Protein AF-A0A8H8VCF7-F1 (afdb_monomer_lite)

Secondary structure (DSSP, 8-state):
---------S-S----TTGGG--TT--EEEEE-SSS-EEEEE-HHHHTTT-HHHHHHHTSPPPTT-SSEEEEETTS-HHHHHHHH-

Organism: Orbilia oligospora (NCBI:txid2813651)

Foldseek 3Di:
DDDDDDDPPPDDDDPPPCPQQDLPQFAAWEWAELPPTDIGGGHLVQVLVLDVVSVVQVPPDDPPPDSHRYHYHNPHHVVNVVVSSD

pLDDT: mean 76.58, std 18.76, range [37.31, 94.0]

Sequence (86 aa):
MTGFKLKPGSQAGFLHPGLINDLDYADIIATVGTGDIKLHCLHRLIVCPRSIYFYINCNKPEDEVSVFKEMRLPDIEPFEFNIAIL

Structure (mmCIF, N/CA/C/O backbone):
data_AF-A0A8H8VCF7-F1
#
_entry.id   AF-A0A8H8VCF7-F1
#
loop_
_atom_site.group_PDB
_atom_site.id
_atom_site.type_symbol
_atom_site.label_atom_id
_atom_site.label_alt_id
_atom_site.label_comp_id
_atom_site.label_asym_id
_atom_site.label_entity_id
_atom_site.label_seq_id
_atom_site.pdbx_PDB_ins_code
_atom_site.Cartn_x
_atom_site.Cartn_y
_atom_site.Cartn_z
_atom_site.occupancy
_atom_site.B_iso_or_equiv
_atom_site.auth_seq_id
_atom_site.auth_comp_id
_atom_site.auth_asym_id
_atom_site.auth_atom_id
_atom_site.pdbx_PDB_model_num
ATOM 1 N N . MET A 1 1 ? 20.879 -24.028 -24.437 1.00 37.41 1 MET A N 1
ATOM 2 C CA . MET A 1 1 ? 20.905 -22.561 -24.255 1.00 37.41 1 MET A CA 1
ATOM 3 C C . MET A 1 1 ? 19.886 -21.944 -25.201 1.00 37.41 1 MET A C 1
ATOM 5 O O . MET A 1 1 ? 20.198 -21.701 -26.357 1.00 37.41 1 MET A O 1
ATOM 9 N N . THR A 1 2 ? 18.641 -21.792 -24.758 1.00 37.31 2 THR A N 1
ATOM 10 C CA . THR A 1 2 ? 17.556 -21.203 -25.556 1.00 37.31 2 THR A CA 1
ATOM 11 C C . THR A 1 2 ? 17.331 -19.772 -25.088 1.00 37.31 2 THR A C 1
ATOM 13 O O . THR A 1 2 ? 16.925 -19.547 -23.952 1.00 37.31 2 THR A O 1
ATOM 16 N N . GLY A 1 3 ? 17.665 -18.812 -25.953 1.00 37.56 3 GLY A N 1
ATOM 17 C CA . GLY A 1 3 ? 17.493 -17.387 -25.698 1.00 37.56 3 GLY A CA 1
ATOM 18 C C . GLY A 1 3 ? 16.017 -17.024 -25.562 1.00 37.56 3 GLY A C 1
ATOM 19 O O . GLY A 1 3 ? 15.218 -17.283 -26.463 1.00 37.56 3 GLY A O 1
ATOM 20 N N . PHE A 1 4 ? 15.664 -16.409 -24.437 1.00 37.44 4 PHE A N 1
ATOM 21 C CA . PHE A 1 4 ? 14.355 -15.806 -24.240 1.00 37.44 4 PHE A CA 1
ATOM 22 C C . PHE A 1 4 ? 14.230 -14.582 -25.147 1.00 37.44 4 PHE A C 1
ATOM 24 O O . PHE A 1 4 ? 14.860 -13.549 -24.935 1.00 37.44 4 PHE A O 1
ATOM 31 N N . LYS A 1 5 ? 13.417 -14.714 -26.195 1.00 39.12 5 LYS A N 1
ATOM 32 C CA . LYS A 1 5 ? 13.018 -13.601 -27.052 1.00 39.12 5 LYS A CA 1
ATOM 33 C C . LYS A 1 5 ? 11.934 -12.820 -26.307 1.00 39.12 5 LYS A C 1
ATOM 35 O O . LYS A 1 5 ? 10.770 -13.219 -26.318 1.00 39.12 5 LYS A O 1
ATOM 40 N N . LEU A 1 6 ? 12.317 -11.737 -25.633 1.00 39.31 6 LEU A N 1
ATOM 41 C CA . LEU A 1 6 ? 11.362 -10.774 -25.084 1.00 39.31 6 LEU A CA 1
ATOM 42 C C . LEU A 1 6 ? 10.579 -10.174 -26.257 1.00 39.31 6 LEU A C 1
ATOM 44 O O . LEU A 1 6 ? 11.139 -9.467 -27.095 1.00 39.31 6 LEU A O 1
ATOM 48 N N . LYS A 1 7 ? 9.288 -10.502 -26.356 1.00 42.62 7 LYS A N 1
ATOM 49 C CA . LYS A 1 7 ? 8.379 -9.746 -27.219 1.00 42.62 7 LYS A CA 1
ATOM 50 C C . LYS A 1 7 ? 8.180 -8.379 -26.557 1.00 42.62 7 LYS A C 1
ATOM 52 O O . LYS A 1 7 ? 7.858 -8.360 -25.370 1.00 42.62 7 LYS A O 1
ATOM 57 N N . PRO A 1 8 ? 8.360 -7.256 -27.272 1.00 43.31 8 PRO A N 1
ATOM 58 C CA . PRO A 1 8 ? 7.996 -5.958 -26.727 1.00 43.31 8 PRO A CA 1
ATOM 59 C C . PRO A 1 8 ? 6.489 -5.981 -26.460 1.00 43.31 8 PRO A C 1
ATOM 61 O O . PRO A 1 8 ? 5.692 -6.182 -27.379 1.00 43.31 8 PRO A O 1
ATOM 64 N N . GLY A 1 9 ? 6.116 -5.878 -25.184 1.00 44.44 9 GLY A N 1
ATOM 65 C CA . GLY A 1 9 ? 4.724 -5.785 -24.767 1.00 44.44 9 GLY A CA 1
ATOM 66 C C . GLY A 1 9 ? 4.072 -4.586 -25.443 1.00 44.44 9 GLY A C 1
ATOM 67 O O . GLY A 1 9 ? 4.631 -3.490 -25.466 1.00 44.44 9 GLY A O 1
ATOM 68 N N . SER A 1 10 ? 2.915 -4.833 -26.048 1.00 46.19 10 SER A N 1
ATOM 69 C CA . SER A 1 10 ? 2.099 -3.826 -26.710 1.00 46.19 10 SER A CA 1
ATOM 70 C C . SER A 1 10 ? 1.752 -2.702 -25.737 1.00 46.19 10 SER A C 1
ATOM 72 O O . SER A 1 10 ? 1.066 -2.941 -24.752 1.00 46.19 10 SER A O 1
ATOM 74 N N . GLN A 1 11 ? 2.180 -1.492 -26.093 1.00 44.22 11 GLN A N 1
ATOM 75 C CA . GLN A 1 11 ? 1.588 -0.215 -25.701 1.00 44.22 11 GLN A CA 1
ATOM 76 C C . GLN A 1 11 ? 1.593 0.103 -24.199 1.00 44.22 11 GLN A C 1
ATOM 78 O O . GLN A 1 11 ? 0.713 -0.268 -23.429 1.00 44.22 11 GLN A O 1
ATOM 83 N N . ALA A 1 12 ? 2.543 0.960 -23.825 1.00 48.22 12 ALA A N 1
ATOM 84 C CA . ALA A 1 12 ? 2.284 1.969 -22.813 1.00 48.22 12 ALA A CA 1
ATOM 85 C C . ALA A 1 12 ? 0.945 2.660 -23.120 1.00 48.22 12 ALA A C 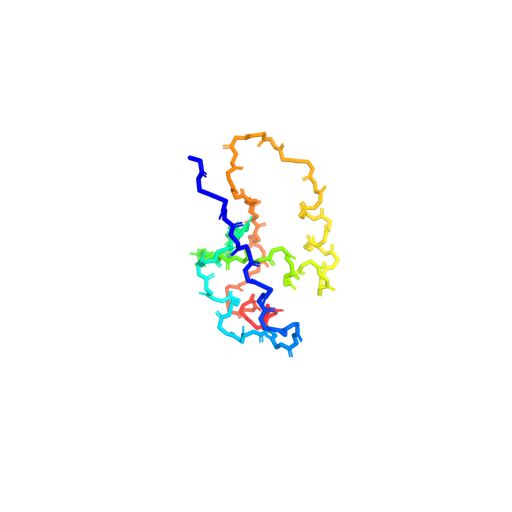1
ATOM 87 O O . ALA A 1 12 ? 0.758 3.151 -24.235 1.00 48.22 12 ALA A O 1
ATOM 88 N N . GLY A 1 13 ? 0.045 2.725 -22.138 1.00 43.91 13 GLY A N 1
ATOM 89 C CA . GLY A 1 13 ? -1.003 3.738 -22.175 1.00 43.91 13 GLY A CA 1
ATOM 90 C C . GLY A 1 13 ? -2.417 3.334 -21.802 1.00 43.91 13 GLY A C 1
ATOM 91 O O . GLY A 1 13 ? -3.305 4.023 -22.258 1.00 43.91 13 GLY A O 1
ATOM 92 N N . PHE A 1 14 ? -2.657 2.332 -20.958 1.00 41.53 14 PHE A N 1
ATOM 93 C CA . PHE A 1 14 ? -3.833 2.354 -20.077 1.00 41.53 14 PHE A CA 1
ATOM 94 C C . PHE A 1 14 ? -3.450 1.651 -18.777 1.00 41.53 14 PHE A C 1
ATOM 96 O O . PHE A 1 14 ? -3.178 0.453 -18.780 1.00 41.53 14 PHE A O 1
ATOM 103 N N . LEU A 1 15 ? -3.385 2.395 -17.666 1.00 47.59 15 LEU A N 1
ATOM 104 C CA . LEU A 1 15 ? -3.438 1.782 -16.339 1.00 47.59 15 LEU A CA 1
ATOM 105 C C . LEU A 1 15 ? -4.730 0.966 -16.324 1.00 47.59 15 LEU A C 1
ATOM 107 O O . LEU A 1 15 ? -5.816 1.541 -16.356 1.00 47.59 15 LEU A O 1
ATOM 111 N N . HIS A 1 16 ? -4.620 -0.360 -16.390 1.00 48.44 16 HIS A N 1
ATOM 112 C CA . HIS A 1 16 ? -5.782 -1.228 -16.293 1.00 48.44 16 HIS A CA 1
ATOM 113 C C . HIS A 1 16 ? -6.429 -0.899 -14.938 1.00 48.44 16 HIS A C 1
ATOM 115 O O . HIS A 1 16 ? -5.750 -1.049 -13.923 1.00 48.44 16 HIS A O 1
ATOM 121 N N . PRO A 1 17 ? -7.687 -0.426 -14.865 1.00 51.94 17 PRO A N 1
ATOM 122 C CA . PRO A 1 17 ? -8.300 -0.028 -13.591 1.00 51.94 17 PRO A CA 1
ATOM 123 C C . PRO A 1 17 ? -8.406 -1.194 -12.592 1.00 51.94 17 PRO A C 1
ATOM 125 O O . PRO A 1 17 ? -8.624 -0.978 -11.406 1.00 51.94 17 PRO A O 1
ATOM 128 N N . GLY A 1 18 ? -8.208 -2.431 -13.062 1.00 57.19 18 GLY A N 1
ATOM 129 C CA . GLY A 1 18 ? -8.081 -3.619 -12.220 1.00 57.19 18 GLY A CA 1
ATOM 130 C C . GLY A 1 18 ? -6.722 -3.784 -11.538 1.00 57.19 18 GLY A C 1
ATOM 131 O O . GLY A 1 18 ? -6.675 -4.464 -10.524 1.00 57.19 18 GLY A O 1
ATOM 132 N N . LEU A 1 19 ? -5.649 -3.149 -12.033 1.00 64.69 19 LEU A N 1
ATOM 133 C CA . LEU A 1 19 ? -4.296 -3.375 -11.516 1.00 64.69 19 LEU A CA 1
ATOM 134 C C . LEU A 1 19 ? -4.175 -2.929 -10.059 1.00 64.69 19 LEU A C 1
ATOM 136 O O . LEU A 1 19 ? -3.505 -3.594 -9.296 1.00 64.69 19 LEU A O 1
ATOM 140 N N . ILE A 1 20 ? -4.887 -1.877 -9.638 1.00 65.88 20 ILE A N 1
ATOM 141 C CA . ILE A 1 20 ? -4.818 -1.377 -8.256 1.00 65.88 20 ILE A CA 1
ATOM 142 C C . ILE A 1 20 ? -5.329 -2.377 -7.208 1.00 65.88 20 ILE A C 1
ATOM 144 O O . ILE A 1 20 ? -4.966 -2.279 -6.042 1.00 65.88 20 ILE A O 1
ATOM 148 N N . ASN A 1 21 ? -6.178 -3.317 -7.630 1.00 62.81 21 ASN A N 1
ATOM 149 C CA . ASN A 1 21 ? -6.714 -4.391 -6.797 1.00 62.81 21 ASN A CA 1
ATOM 150 C C . ASN A 1 21 ? -6.151 -5.761 -7.206 1.00 62.81 21 ASN A C 1
ATOM 152 O O . ASN A 1 21 ? -6.597 -6.784 -6.687 1.00 62.81 21 ASN A O 1
ATOM 156 N N . ASP A 1 22 ? -5.219 -5.787 -8.159 1.00 71.94 22 ASP A N 1
ATOM 157 C CA . ASP A 1 22 ? -4.565 -7.001 -8.612 1.00 71.94 22 ASP A CA 1
ATOM 158 C C . ASP A 1 22 ? -3.423 -7.340 -7.654 1.00 71.94 22 ASP A C 1
ATOM 160 O O . ASP A 1 22 ? -2.628 -6.483 -7.263 1.00 71.94 22 ASP A O 1
ATOM 164 N N . LEU A 1 23 ? -3.361 -8.605 -7.254 1.00 76.75 23 LEU A N 1
ATOM 165 C CA . LEU A 1 23 ? -2.268 -9.106 -6.430 1.00 76.75 23 LEU A CA 1
ATOM 166 C C . LEU A 1 23 ? -0.998 -9.284 -7.265 1.00 76.75 23 LEU A C 1
ATOM 168 O O . LEU A 1 23 ? 0.107 -9.246 -6.718 1.00 76.75 23 LEU A O 1
ATOM 172 N N . ASP A 1 24 ? -1.143 -9.448 -8.580 1.00 79.38 24 ASP A N 1
ATOM 173 C CA . A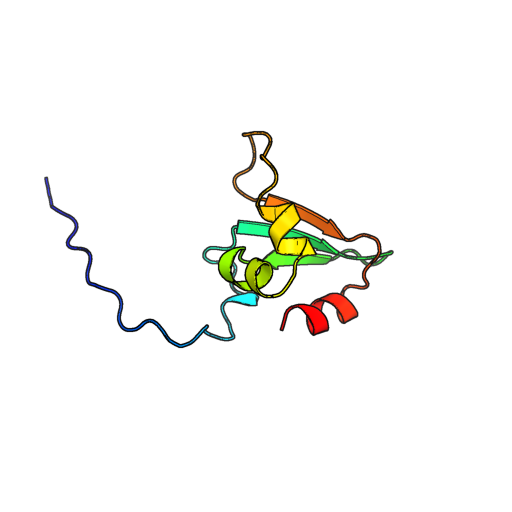SP A 1 24 ? -0.014 -9.587 -9.477 1.00 79.38 24 ASP A CA 1
ATOM 174 C C . ASP A 1 24 ? 0.809 -8.291 -9.482 1.00 79.38 24 ASP A C 1
ATOM 176 O O . ASP A 1 24 ? 0.312 -7.178 -9.682 1.00 79.38 24 ASP A O 1
ATOM 180 N N . TYR A 1 25 ? 2.113 -8.456 -9.244 1.00 80.44 25 TYR A N 1
ATOM 181 C CA . TYR A 1 25 ? 3.108 -7.381 -9.179 1.00 80.44 25 TYR A CA 1
ATOM 182 C C . TYR A 1 25 ? 2.914 -6.355 -8.051 1.00 80.44 25 TYR A C 1
ATOM 184 O O . TYR A 1 25 ? 3.584 -5.320 -8.072 1.00 80.44 25 TYR A O 1
ATOM 192 N N . ALA A 1 26 ? 2.045 -6.620 -7.070 1.00 86.69 26 ALA A N 1
ATOM 193 C CA . ALA A 1 26 ? 1.983 -5.799 -5.866 1.00 86.69 26 ALA A CA 1
ATOM 194 C C . ALA A 1 26 ? 3.330 -5.847 -5.127 1.00 86.69 26 ALA A C 1
ATOM 196 O O . ALA A 1 26 ? 3.948 -6.901 -4.989 1.00 86.69 26 ALA A O 1
ATOM 197 N N . ASP A 1 27 ? 3.793 -4.695 -4.657 1.00 88.75 27 ASP A N 1
ATOM 198 C CA . ASP A 1 27 ? 5.094 -4.515 -4.000 1.00 88.75 27 ASP A CA 1
ATOM 199 C C . ASP A 1 27 ? 4.971 -3.750 -2.669 1.00 88.75 27 ASP A C 1
ATOM 201 O O . ASP A 1 27 ? 5.966 -3.523 -1.975 1.00 88.75 27 ASP A O 1
ATOM 205 N N . ILE A 1 28 ? 3.740 -3.400 -2.276 1.00 89.44 28 ILE A N 1
ATOM 206 C CA . ILE A 1 28 ? 3.390 -2.809 -0.983 1.00 89.44 28 ILE A CA 1
ATOM 207 C C . ILE A 1 28 ? 2.259 -3.610 -0.338 1.00 89.44 28 ILE A C 1
ATOM 209 O O . ILE A 1 28 ? 1.253 -3.909 -0.982 1.00 89.44 28 ILE A O 1
ATOM 213 N N . ILE A 1 29 ? 2.380 -3.843 0.969 1.00 90.50 29 ILE A N 1
ATOM 214 C CA . ILE A 1 29 ? 1.275 -4.267 1.833 1.00 90.50 29 ILE A CA 1
ATOM 215 C C . ILE A 1 29 ? 0.957 -3.117 2.790 1.00 90.50 29 ILE A C 1
ATOM 217 O O . ILE A 1 29 ? 1.755 -2.783 3.667 1.00 90.50 29 ILE A O 1
ATOM 221 N N . ALA A 1 30 ? -0.216 -2.507 2.630 1.00 91.19 30 ALA A N 1
ATOM 222 C CA . ALA A 1 30 ? -0.712 -1.463 3.516 1.00 91.19 30 ALA A CA 1
ATOM 223 C C . ALA A 1 30 ? -1.737 -2.032 4.504 1.00 91.19 30 ALA A C 1
ATOM 225 O O . ALA A 1 30 ? -2.743 -2.617 4.113 1.00 91.19 30 ALA A O 1
ATOM 226 N N . THR A 1 31 ? -1.483 -1.834 5.794 1.00 94.00 31 THR A N 1
ATOM 227 C CA . THR A 1 31 ? -2.418 -2.119 6.887 1.00 94.00 31 THR A CA 1
ATOM 228 C C . THR A 1 31 ? -3.133 -0.828 7.269 1.00 94.00 31 THR A C 1
ATOM 230 O O . THR A 1 31 ? -2.471 0.126 7.678 1.00 94.00 31 THR A O 1
ATOM 233 N N . VAL A 1 32 ? -4.456 -0.786 7.129 1.00 94.00 32 VAL A N 1
ATOM 234 C CA . VAL A 1 32 ? -5.280 0.428 7.245 1.00 94.00 32 VAL A CA 1
ATOM 235 C C . VAL A 1 32 ? -6.393 0.219 8.264 1.00 94.00 32 VAL A C 1
ATOM 237 O O . VAL A 1 32 ? -7.076 -0.801 8.200 1.00 94.00 32 VAL A O 1
ATOM 240 N N . GLY A 1 33 ? -6.605 1.178 9.164 1.00 92.94 33 GLY A N 1
ATOM 241 C CA . GLY A 1 33 ? -7.767 1.194 10.055 1.00 92.94 33 GLY A CA 1
ATOM 242 C C . GLY A 1 33 ? -7.465 1.681 11.469 1.00 92.94 33 GLY A C 1
ATOM 243 O O . GLY A 1 33 ? -6.414 1.379 12.031 1.00 92.94 33 GLY A O 1
ATOM 244 N N . THR A 1 34 ? -8.445 2.372 12.051 1.00 87.75 34 THR A N 1
ATOM 245 C CA . THR A 1 34 ? -8.478 2.887 13.437 1.00 87.75 34 THR A CA 1
ATOM 246 C C . THR A 1 34 ? -9.113 1.890 14.424 1.00 87.75 34 THR A C 1
ATOM 248 O O . THR A 1 34 ? -9.100 2.097 15.638 1.00 87.75 34 THR A O 1
ATOM 251 N N . GLY A 1 35 ? -9.679 0.797 13.902 1.00 86.69 35 GLY A N 1
ATOM 252 C CA . GLY A 1 35 ? -10.338 -0.263 14.660 1.00 86.69 35 GLY A CA 1
ATOM 253 C C . GLY A 1 35 ? -10.592 -1.494 13.796 1.00 86.69 35 GLY A C 1
ATOM 254 O O . GLY A 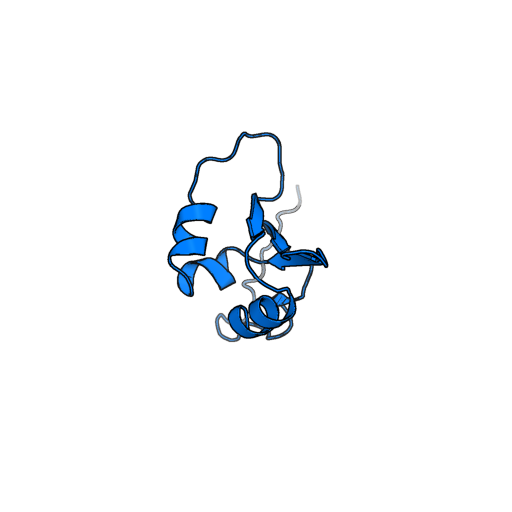1 35 ? -10.063 -2.565 14.086 1.00 86.69 35 GLY A O 1
ATOM 255 N N . ASP A 1 36 ? -11.346 -1.333 12.703 1.00 88.94 36 ASP A N 1
ATOM 256 C CA . ASP A 1 36 ? -11.556 -2.402 11.719 1.00 88.94 36 ASP A CA 1
ATOM 257 C C . ASP A 1 36 ? -10.381 -2.424 10.727 1.00 88.94 36 ASP A C 1
ATOM 259 O O . ASP A 1 36 ? -10.308 -1.623 9.795 1.00 88.94 36 ASP A O 1
ATOM 263 N N . ILE A 1 37 ? -9.400 -3.290 10.988 1.00 91.94 37 ILE A N 1
ATOM 264 C CA . ILE A 1 37 ? -8.128 -3.308 10.257 1.00 91.94 37 ILE A CA 1
ATOM 265 C C . ILE A 1 37 ? -8.279 -4.088 8.948 1.00 91.94 37 ILE A C 1
ATOM 267 O O . ILE A 1 37 ? -8.657 -5.261 8.950 1.00 91.94 37 ILE A O 1
ATOM 271 N N . LYS A 1 38 ? -7.902 -3.467 7.826 1.00 92.00 38 LYS A N 1
ATOM 272 C CA . LYS A 1 38 ? -7.870 -4.094 6.498 1.00 92.00 38 LYS A CA 1
ATOM 273 C C . LYS A 1 38 ? -6.482 -4.055 5.877 1.00 92.00 38 LYS A C 1
ATOM 275 O O . LYS A 1 38 ? -5.702 -3.130 6.095 1.00 92.00 38 LYS A O 1
ATOM 280 N N . LEU A 1 39 ? -6.193 -5.084 5.085 1.00 90.88 39 LEU A N 1
ATOM 281 C CA . LEU A 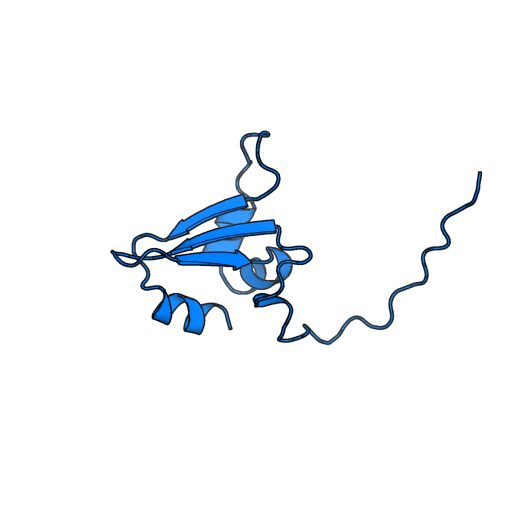1 39 ? -4.972 -5.191 4.297 1.00 90.88 39 LEU A CA 1
ATOM 282 C C . LEU A 1 39 ? -5.259 -4.833 2.842 1.00 90.88 39 LEU A C 1
ATOM 284 O O . LEU A 1 39 ? -6.223 -5.322 2.255 1.00 90.88 39 LEU A O 1
ATOM 288 N N . HIS A 1 40 ? -4.385 -4.015 2.267 1.00 89.81 40 HIS A N 1
ATOM 289 C CA . HIS A 1 40 ? -4.417 -3.610 0.869 1.00 89.81 40 HIS A CA 1
ATOM 290 C C . HIS A 1 40 ? -3.082 -3.947 0.214 1.00 89.81 40 HIS A C 1
ATOM 292 O O . HIS A 1 40 ? -2.024 -3.568 0.719 1.00 89.81 40 HIS A O 1
ATOM 298 N N . CYS A 1 41 ? -3.139 -4.643 -0.916 1.00 88.88 41 CYS A N 1
ATOM 299 C CA . CYS A 1 41 ? -1.984 -4.826 -1.786 1.00 88.88 41 CYS A CA 1
ATOM 300 C C . CYS A 1 41 ? -1.957 -3.663 -2.775 1.00 88.88 41 CYS A C 1
ATOM 302 O O . CYS A 1 41 ? -2.978 -3.367 -3.388 1.00 88.88 41 CYS A O 1
ATOM 304 N N . LEU A 1 42 ? -0.823 -2.973 -2.875 1.00 89.88 42 LEU A N 1
ATOM 305 C CA . LEU A 1 42 ? -0.673 -1.783 -3.711 1.00 89.88 42 LEU A CA 1
ATOM 306 C C . LEU A 1 42 ? 0.596 -1.884 -4.558 1.00 89.88 42 LEU A C 1
ATOM 308 O O . LEU A 1 42 ? 1.483 -2.699 -4.294 1.00 89.88 42 LEU A O 1
ATOM 312 N N . HIS A 1 43 ? 0.700 -0.974 -5.525 1.00 89.31 43 HIS A N 1
ATOM 313 C CA . HIS A 1 43 ? 1.821 -0.887 -6.455 1.00 89.31 43 HIS A CA 1
ATOM 314 C C . HIS A 1 43 ? 2.515 0.465 -6.299 1.00 89.31 43 HIS A C 1
ATOM 316 O O . HIS A 1 43 ? 1.896 1.508 -6.543 1.00 89.31 43 HIS A O 1
ATOM 322 N N . ARG A 1 44 ? 3.812 0.481 -5.964 1.00 89.06 44 ARG A N 1
ATOM 323 C CA . ARG A 1 44 ? 4.637 1.700 -5.820 1.00 89.06 44 ARG A CA 1
ATOM 324 C C . ARG A 1 44 ? 4.494 2.597 -7.040 1.00 89.06 44 ARG A C 1
ATOM 326 O O . ARG A 1 44 ? 4.321 3.805 -6.890 1.00 89.06 44 ARG A O 1
ATOM 333 N N . LEU A 1 45 ? 4.503 2.007 -8.236 1.00 87.69 45 LEU A N 1
ATOM 334 C CA . LEU A 1 45 ? 4.373 2.727 -9.505 1.00 87.69 45 LEU A CA 1
ATOM 335 C C . LEU A 1 45 ? 3.044 3.484 -9.653 1.00 87.69 45 LEU A C 1
ATOM 337 O O . LEU A 1 45 ? 3.006 4.485 -10.363 1.00 87.69 45 LEU A O 1
ATOM 341 N N . ILE A 1 46 ? 1.979 3.042 -8.981 1.00 86.75 46 ILE A N 1
ATOM 342 C CA . ILE A 1 46 ? 0.658 3.682 -9.024 1.00 86.75 46 ILE A CA 1
ATOM 343 C C . ILE A 1 46 ? 0.532 4.729 -7.913 1.00 86.75 46 ILE A C 1
ATOM 345 O O . ILE A 1 46 ? 0.115 5.860 -8.172 1.00 86.75 46 ILE A O 1
ATOM 349 N N . VAL A 1 47 ? 0.900 4.375 -6.677 1.00 88.69 47 VAL A N 1
ATOM 350 C CA . VAL A 1 47 ? 0.622 5.224 -5.505 1.00 88.69 47 VAL A CA 1
ATOM 351 C C . VAL A 1 47 ? 1.675 6.308 -5.265 1.00 88.69 47 VAL A C 1
ATOM 353 O O . VAL A 1 47 ? 1.328 7.392 -4.797 1.00 88.69 47 VAL A O 1
ATOM 356 N N . CYS A 1 48 ? 2.950 6.080 -5.613 1.00 90.38 48 CYS A N 1
ATOM 357 C CA . CYS A 1 48 ? 4.010 7.071 -5.370 1.00 90.38 48 CYS A CA 1
ATOM 358 C C . CYS A 1 48 ? 3.811 8.375 -6.152 1.00 90.38 48 CYS A C 1
ATOM 360 O O . CYS A 1 48 ? 3.934 9.436 -5.543 1.00 90.38 48 CYS A O 1
ATOM 362 N N . PRO A 1 49 ? 3.492 8.360 -7.464 1.00 89.44 49 PRO A N 1
ATOM 363 C CA . PRO A 1 49 ? 3.340 9.603 -8.221 1.00 89.44 49 PRO A CA 1
ATOM 364 C C . PRO A 1 49 ? 2.143 10.452 -7.770 1.00 89.44 49 PRO A C 1
ATOM 366 O O . PRO A 1 49 ? 2.106 11.649 -8.039 1.00 89.44 49 PRO A O 1
ATOM 369 N N . ARG A 1 50 ? 1.159 9.839 -7.097 1.00 87.31 50 ARG A N 1
ATOM 370 C CA . ARG A 1 50 ? -0.101 10.482 -6.690 1.00 87.31 50 ARG A CA 1
ATOM 371 C C . ARG A 1 50 ? -0.072 11.029 -5.262 1.00 87.31 50 ARG A C 1
ATOM 373 O O . ARG A 1 50 ? -0.994 11.735 -4.868 1.00 87.31 50 ARG A O 1
ATOM 380 N N . SER A 1 51 ? 0.960 10.717 -4.476 1.00 89.06 51 SER A N 1
ATOM 381 C CA . SER A 1 51 ? 1.027 11.094 -3.064 1.00 89.06 51 SER A CA 1
ATOM 382 C C . SER A 1 51 ? 2.461 11.261 -2.584 1.00 89.06 51 SER A C 1
ATOM 384 O O . SER A 1 51 ? 3.258 10.323 -2.599 1.00 89.06 51 SER A O 1
ATOM 386 N N . ILE A 1 52 ? 2.763 12.449 -2.056 1.00 91.50 52 ILE A N 1
ATOM 387 C CA . ILE A 1 52 ? 4.059 12.755 -1.433 1.00 91.50 52 ILE A CA 1
ATOM 388 C C . ILE A 1 52 ? 4.335 11.803 -0.260 1.00 91.50 52 ILE A C 1
ATOM 390 O O . ILE A 1 52 ? 5.468 11.359 -0.081 1.00 91.50 52 ILE A O 1
ATOM 394 N N . TYR A 1 53 ? 3.304 11.442 0.510 1.00 90.31 53 TYR A N 1
ATOM 395 C CA . TYR A 1 53 ? 3.443 10.497 1.617 1.00 90.31 53 TYR A CA 1
ATOM 396 C C . TYR A 1 53 ? 3.914 9.123 1.126 1.00 90.31 53 TYR A C 1
ATOM 398 O O . TYR A 1 53 ? 4.871 8.568 1.675 1.00 90.31 53 TYR A O 1
ATOM 406 N N . PHE A 1 54 ? 3.277 8.586 0.080 1.00 90.81 54 PHE A N 1
ATOM 407 C CA . PHE A 1 54 ? 3.670 7.300 -0.498 1.00 90.81 54 PHE A CA 1
ATOM 408 C C . PHE A 1 54 ? 5.041 7.386 -1.163 1.00 90.81 54 PHE A C 1
ATOM 410 O O . PHE A 1 54 ? 5.873 6.515 -0.929 1.00 90.81 54 PHE A O 1
ATOM 417 N N . TYR A 1 55 ? 5.326 8.460 -1.904 1.00 90.94 55 TYR A N 1
ATOM 418 C CA . TYR A 1 55 ? 6.641 8.689 -2.501 1.00 90.94 55 TYR A CA 1
ATOM 419 C C . TYR A 1 55 ? 7.762 8.629 -1.456 1.00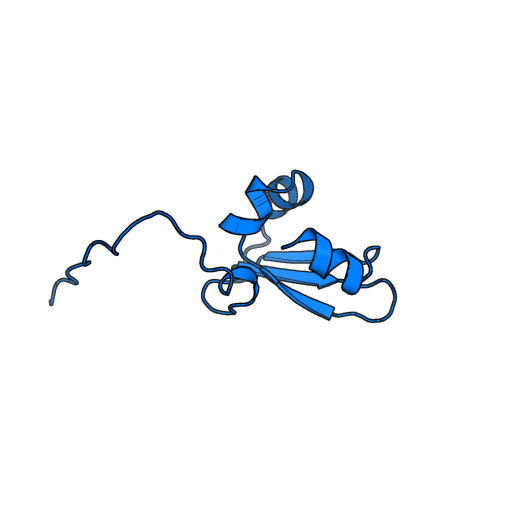 90.94 55 TYR A C 1
ATOM 421 O O . TYR A 1 55 ? 8.743 7.907 -1.637 1.00 90.94 55 TYR A O 1
ATOM 429 N N . ILE A 1 56 ? 7.611 9.341 -0.336 1.00 91.12 56 ILE A N 1
ATOM 430 C CA . ILE A 1 56 ? 8.618 9.354 0.729 1.00 91.12 56 ILE A CA 1
ATOM 431 C C . ILE A 1 56 ? 8.736 7.972 1.380 1.00 91.12 56 ILE A C 1
ATOM 433 O O . ILE A 1 56 ? 9.848 7.479 1.541 1.00 91.12 56 ILE A O 1
ATOM 437 N N . ASN A 1 57 ? 7.621 7.332 1.752 1.00 88.69 57 ASN A N 1
ATOM 438 C CA . ASN A 1 57 ? 7.668 6.051 2.463 1.00 88.69 57 ASN A CA 1
ATOM 439 C C . ASN A 1 57 ? 8.221 4.913 1.605 1.00 88.69 57 ASN A C 1
ATOM 441 O O . ASN A 1 57 ? 9.017 4.121 2.107 1.00 88.69 57 ASN A O 1
ATOM 445 N N . CYS A 1 58 ? 7.869 4.861 0.322 1.00 87.12 58 CYS A N 1
ATOM 446 C CA . CYS A 1 58 ? 8.416 3.881 -0.608 1.00 87.12 58 CYS A CA 1
ATOM 447 C C . CYS A 1 58 ? 9.932 4.025 -0.756 1.00 87.12 58 CYS A C 1
ATOM 449 O O . CYS A 1 58 ? 10.630 3.024 -0.767 1.00 87.12 58 CYS A O 1
ATOM 451 N N . ASN A 1 59 ? 10.468 5.245 -0.825 1.00 86.56 59 ASN A N 1
ATOM 452 C CA . ASN A 1 59 ? 11.907 5.463 -1.018 1.00 86.56 59 ASN A CA 1
ATOM 453 C C . ASN A 1 59 ? 12.749 5.346 0.266 1.00 86.56 59 ASN A C 1
ATOM 455 O O . ASN A 1 59 ? 13.968 5.501 0.207 1.00 86.56 59 ASN A O 1
ATOM 459 N N . LYS A 1 60 ? 12.139 5.072 1.427 1.00 86.38 60 LYS A N 1
ATOM 460 C CA . LYS A 1 60 ? 12.906 4.770 2.642 1.00 86.38 60 LYS A CA 1
ATOM 461 C C . LYS A 1 60 ? 13.655 3.445 2.462 1.00 86.38 60 LYS A C 1
ATOM 463 O O . LYS A 1 60 ? 13.022 2.495 1.989 1.00 86.38 60 LYS A O 1
ATOM 468 N N . PRO A 1 61 ? 14.930 3.356 2.883 1.00 80.06 61 PRO A N 1
ATOM 469 C CA . PRO A 1 61 ? 15.659 2.094 2.885 1.00 80.06 61 PRO A CA 1
ATOM 470 C C . PRO A 1 61 ? 14.863 1.035 3.655 1.00 80.06 61 PRO A C 1
ATOM 472 O O . PRO A 1 61 ? 14.192 1.338 4.644 1.00 80.06 61 PRO A O 1
ATOM 475 N N . GLU A 1 62 ? 14.856 -0.178 3.122 1.00 72.69 62 GLU A N 1
ATOM 476 C CA . GLU A 1 62 ? 14.181 -1.330 3.708 1.00 72.69 62 GLU A CA 1
ATOM 477 C C . GLU A 1 62 ? 15.210 -2.133 4.499 1.00 72.69 62 GLU A C 1
ATOM 479 O O . GLU A 1 62 ? 16.334 -2.316 4.031 1.00 72.69 62 GLU A O 1
ATOM 484 N N . ASP A 1 63 ? 14.833 -2.607 5.686 1.00 67.44 63 ASP A N 1
ATOM 485 C CA . ASP A 1 63 ? 15.580 -3.682 6.329 1.00 67.44 63 ASP A CA 1
ATOM 486 C C . ASP A 1 63 ? 15.405 -4.921 5.433 1.00 67.44 63 ASP A C 1
ATOM 488 O O . ASP A 1 63 ? 14.275 -5.314 5.142 1.00 67.44 63 ASP A O 1
ATOM 492 N N . GLU A 1 64 ? 16.512 -5.477 4.935 1.00 59.66 64 GLU A N 1
ATOM 493 C CA . GLU A 1 64 ? 16.642 -6.346 3.742 1.00 59.66 64 GLU A CA 1
ATOM 494 C C . GLU A 1 64 ? 15.859 -7.686 3.743 1.00 59.66 64 GLU A C 1
ATOM 496 O O . GLU A 1 64 ? 16.129 -8.571 2.933 1.00 59.66 64 GLU A O 1
ATOM 501 N N . VAL A 1 65 ? 14.900 -7.890 4.645 1.00 63.12 65 VAL A N 1
ATOM 502 C CA . VAL A 1 65 ? 14.296 -9.203 4.920 1.00 63.12 65 VAL A CA 1
ATOM 503 C C . VAL A 1 65 ? 12.933 -9.401 4.239 1.00 63.12 65 VAL A C 1
ATOM 505 O O . VAL A 1 65 ? 12.489 -10.540 4.100 1.00 63.12 65 VAL A O 1
ATOM 508 N N . SER A 1 66 ? 12.264 -8.339 3.777 1.00 70.00 66 SER A N 1
ATOM 509 C CA . SER A 1 66 ? 10.922 -8.446 3.183 1.00 70.00 66 SER A CA 1
ATOM 510 C C . SER A 1 66 ? 10.921 -8.294 1.662 1.00 70.00 66 SER A C 1
ATOM 512 O O . SER A 1 66 ? 11.582 -7.425 1.105 1.00 70.00 66 SER A O 1
ATOM 514 N N . VAL A 1 67 ? 10.115 -9.123 0.992 1.00 76.75 67 VAL A N 1
ATOM 515 C CA . VAL A 1 67 ? 9.809 -9.004 -0.447 1.00 76.75 67 VAL A CA 1
ATOM 516 C C . VAL A 1 67 ? 8.847 -7.838 -0.719 1.00 76.75 67 VAL A C 1
ATOM 518 O O . VAL A 1 67 ? 8.825 -7.301 -1.823 1.00 76.75 67 VAL A O 1
ATOM 521 N N . PHE A 1 68 ? 8.066 -7.433 0.288 1.00 83.75 68 PHE A N 1
ATOM 522 C CA . PHE A 1 68 ? 7.085 -6.353 0.196 1.00 83.75 68 PHE A CA 1
ATOM 523 C C . PHE A 1 68 ? 7.454 -5.187 1.106 1.00 83.75 68 PHE A C 1
ATOM 525 O O . PHE A 1 68 ? 7.853 -5.382 2.259 1.00 83.75 68 PHE A O 1
ATOM 532 N N . LYS A 1 69 ? 7.182 -3.967 0.641 1.00 87.69 69 LYS A N 1
ATOM 533 C CA . LYS A 1 69 ? 7.200 -2.793 1.510 1.00 87.69 69 LYS A CA 1
ATOM 534 C C . LYS A 1 69 ? 5.969 -2.818 2.413 1.00 87.69 69 LYS A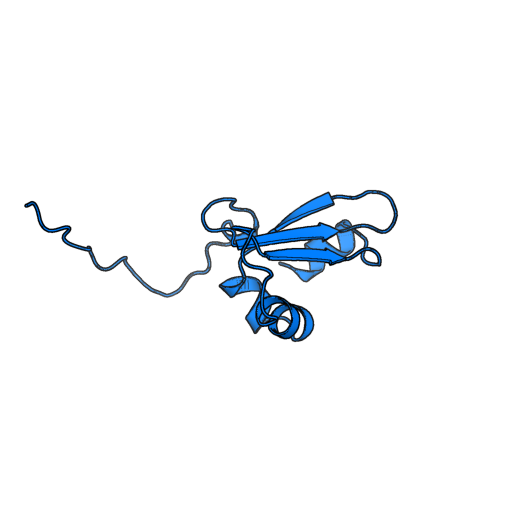 C 1
ATOM 536 O O . LYS A 1 69 ? 4.845 -2.654 1.945 1.00 87.69 69 LYS A O 1
ATOM 541 N N . GLU A 1 70 ? 6.167 -2.969 3.715 1.00 88.88 70 GLU A N 1
ATOM 542 C CA . GLU A 1 70 ? 5.070 -2.848 4.676 1.00 88.88 70 GLU A CA 1
ATOM 543 C C . GLU A 1 70 ? 4.793 -1.381 5.027 1.00 88.88 70 GLU A C 1
ATOM 545 O O . GLU A 1 70 ? 5.707 -0.590 5.275 1.00 88.88 70 GLU A O 1
ATOM 550 N N . MET A 1 71 ? 3.512 -1.015 5.081 1.00 89.81 71 MET A N 1
ATOM 551 C CA . MET A 1 71 ? 3.052 0.293 5.542 1.00 89.81 71 MET A CA 1
ATOM 552 C C . MET A 1 71 ? 1.899 0.151 6.525 1.00 89.81 71 MET A C 1
ATOM 554 O O . MET A 1 71 ? 1.013 -0.683 6.350 1.00 89.81 71 MET A O 1
ATOM 558 N N . ARG A 1 72 ? 1.883 1.006 7.549 1.00 91.81 72 ARG A N 1
ATOM 559 C CA . ARG A 1 72 ? 0.797 1.073 8.530 1.00 91.81 72 ARG A CA 1
ATOM 560 C C . ARG A 1 72 ? 0.175 2.460 8.520 1.00 91.81 72 ARG A C 1
ATOM 562 O O . ARG A 1 72 ? 0.884 3.454 8.655 1.00 91.81 72 ARG A O 1
ATOM 569 N N . LEU A 1 73 ? -1.142 2.495 8.376 1.00 92.50 73 LEU A N 1
ATOM 570 C CA . LEU A 1 73 ? -1.980 3.687 8.308 1.00 92.50 73 LEU A CA 1
ATOM 571 C C . LEU A 1 73 ? -3.082 3.566 9.378 1.00 92.50 73 LEU A C 1
ATOM 573 O O . LEU A 1 73 ? -4.238 3.310 9.038 1.00 92.50 73 LEU A O 1
ATOM 577 N N . PRO A 1 74 ? -2.724 3.672 10.675 1.00 93.06 74 PRO A N 1
ATOM 578 C CA . PRO A 1 74 ? -3.656 3.427 11.779 1.00 93.06 74 PRO A CA 1
ATOM 579 C C . PRO A 1 74 ? -4.702 4.535 11.945 1.00 93.06 74 PRO A C 1
ATOM 581 O O . PRO A 1 74 ? -5.727 4.317 12.572 1.00 93.06 74 PRO A O 1
ATOM 584 N N . ASP A 1 75 ? -4.455 5.713 11.372 1.00 92.88 75 ASP A N 1
ATOM 585 C CA . ASP A 1 75 ? -5.304 6.896 11.543 1.00 92.88 75 ASP A CA 1
ATOM 586 C C . ASP A 1 75 ? -6.235 7.140 10.342 1.00 92.88 75 ASP A C 1
ATOM 588 O O . ASP A 1 75 ? -6.787 8.227 10.196 1.00 92.88 75 ASP A O 1
ATOM 592 N N . ILE A 1 76 ? -6.370 6.158 9.443 1.00 91.94 76 ILE A N 1
ATOM 593 C CA . ILE A 1 76 ? -7.209 6.250 8.241 1.00 91.94 76 ILE A CA 1
ATOM 594 C C . ILE A 1 76 ? -8.246 5.134 8.283 1.00 91.94 76 ILE A C 1
ATOM 596 O O . ILE A 1 76 ? -7.892 3.962 8.421 1.00 91.94 76 ILE A O 1
ATOM 600 N N . GLU A 1 77 ? -9.521 5.482 8.117 1.00 93.25 77 GLU A N 1
ATOM 601 C CA . GLU A 1 77 ? -10.581 4.486 7.982 1.00 93.25 77 GLU A CA 1
ATOM 602 C C . GLU A 1 77 ? -10.461 3.739 6.643 1.00 93.25 77 GLU A C 1
ATOM 604 O O . GLU A 1 77 ? -10.224 4.366 5.603 1.00 93.25 77 GLU A O 1
ATOM 609 N N . PRO A 1 78 ? -10.704 2.415 6.586 1.00 90.50 78 PRO A N 1
ATOM 610 C CA . PRO A 1 78 ? -10.549 1.664 5.339 1.00 90.50 78 PRO A CA 1
ATOM 611 C C . PRO A 1 78 ? -11.437 2.168 4.191 1.00 90.50 78 PRO A C 1
ATOM 613 O O . PRO A 1 78 ? -11.076 2.058 3.021 1.00 90.50 78 PRO A O 1
ATOM 616 N N . PHE A 1 79 ? -12.614 2.718 4.505 1.00 89.94 79 PHE A N 1
ATOM 617 C CA . PHE A 1 79 ? -13.498 3.307 3.497 1.00 89.94 79 PHE A CA 1
ATOM 618 C C . PHE A 1 79 ? -12.889 4.563 2.861 1.00 89.94 79 PHE A C 1
ATOM 620 O O . PHE A 1 79 ? -12.871 4.684 1.637 1.00 89.94 79 PHE A O 1
ATOM 627 N N . GLU A 1 80 ? -12.354 5.465 3.682 1.00 90.50 80 GLU A N 1
ATOM 628 C CA . GLU A 1 80 ? -11.701 6.695 3.224 1.00 90.50 80 GLU A CA 1
ATOM 629 C C . GLU A 1 80 ? -10.457 6.372 2.399 1.00 90.50 80 GLU A C 1
ATOM 631 O O . GLU A 1 80 ? -10.222 6.971 1.349 1.00 90.50 80 GLU A O 1
ATOM 636 N N . PHE A 1 81 ? -9.707 5.356 2.828 1.00 90.81 81 PHE A N 1
ATOM 637 C CA . PHE A 1 81 ? -8.561 4.855 2.091 1.00 90.81 81 PHE A CA 1
ATOM 638 C C . PHE A 1 81 ? -8.936 4.373 0.687 1.00 90.81 81 PHE A C 1
ATOM 640 O O . PHE A 1 81 ? -8.316 4.791 -0.287 1.00 90.81 81 PHE A O 1
ATOM 647 N N . ASN A 1 82 ? -9.988 3.559 0.558 1.00 87.00 82 ASN A N 1
ATOM 648 C CA . ASN A 1 82 ? -10.452 3.081 -0.746 1.00 87.00 82 ASN A CA 1
ATOM 649 C C . ASN A 1 82 ? -10.826 4.224 -1.694 1.00 87.00 82 ASN A C 1
ATOM 651 O O . ASN A 1 82 ? -10.552 4.131 -2.885 1.00 87.00 82 ASN A O 1
ATOM 655 N N . ILE A 1 83 ? -11.418 5.307 -1.184 1.00 85.56 83 ILE A N 1
ATOM 656 C CA . ILE A 1 83 ? -11.717 6.494 -1.998 1.00 85.56 83 ILE A CA 1
ATOM 657 C C . ILE A 1 83 ? -10.424 7.179 -2.451 1.00 85.56 83 ILE A C 1
ATOM 659 O O . ILE A 1 83 ? -10.332 7.614 -3.595 1.00 85.56 83 ILE A O 1
ATOM 663 N N . ALA A 1 84 ? -9.433 7.281 -1.565 1.00 83.38 84 ALA A N 1
ATOM 664 C CA . ALA A 1 84 ? -8.201 8.015 -1.824 1.00 83.38 84 ALA A CA 1
ATOM 665 C C . ALA A 1 84 ? -7.252 7.320 -2.815 1.00 83.38 84 ALA A C 1
ATOM 667 O O . ALA A 1 84 ? -6.470 8.010 -3.473 1.00 83.38 84 ALA A O 1
ATOM 668 N N . ILE A 1 85 ? -7.276 5.983 -2.909 1.00 81.94 85 ILE A N 1
ATOM 669 C CA . ILE A 1 85 ? -6.352 5.258 -3.797 1.00 81.94 85 ILE A CA 1
ATOM 670 C C . ILE A 1 85 ? -6.828 5.155 -5.253 1.00 81.94 85 ILE A C 1
ATOM 672 O O . ILE A 1 85 ? -5.982 4.981 -6.129 1.00 81.94 85 ILE A O 1
ATOM 676 N N . LEU A 1 86 ? -8.137 5.263 -5.518 1.00 66.12 86 LEU A N 1
ATOM 677 C CA . LEU A 1 86 ? -8.729 5.185 -6.866 1.00 66.12 86 LEU A CA 1
ATOM 678 C C . LEU A 1 86 ? -8.318 6.383 -7.735 1.00 66.12 86 LEU A C 1
ATOM 680 O O . LEU A 1 86 ? -7.875 6.172 -8.886 1.00 66.12 86 LEU A O 1
#

Radius of gyration: 15.64 Å; chains: 1; bounding box: 34×35×42 Å